Protein AF-A0A1Q9TG22-F1 (afdb_monomer_lite)

Foldseek 3Di:
DDPDDDDDFDQDDDDPPDRDGPDQDPVRLVVVLVVLVVPQDDDPVQVCLVVCVVVVVLLVSLQSLVVLLQVLLCVLLVHDPDDQLRSLVSSLVSCVVPDPDDPVVSVVSSVLSNCCRPPRNPCSVPHDDDADSSRSSVSNSSSVVSSVVSVVSSVVVVPD

Radius of gyration: 18.02 Å; chains: 1; bounding box: 55×39×40 Å

Structure (mmCIF, N/CA/C/O backbone):
data_AF-A0A1Q9TG22-F1
#
_entry.id   AF-A0A1Q9TG22-F1
#
loop_
_atom_site.group_PDB
_atom_site.id
_atom_site.type_symbol
_atom_site.label_atom_id
_atom_site.label_alt_id
_atom_site.label_comp_id
_atom_site.label_asym_id
_atom_site.label_entity_id
_atom_site.label_seq_id
_atom_site.pdbx_PDB_ins_code
_atom_site.Cartn_x
_atom_site.Cartn_y
_atom_site.Cartn_z
_atom_site.occupancy
_atom_site.B_iso_or_equiv
_atom_site.auth_seq_id
_atom_site.auth_comp_id
_atom_site.auth_asym_id
_atom_site.auth_atom_id
_atom_site.pdbx_PDB_model_num
ATOM 1 N N . MET A 1 1 ? 31.523 6.392 -17.239 1.00 38.19 1 MET A N 1
ATOM 2 C CA . MET A 1 1 ? 30.059 6.272 -17.080 1.00 38.19 1 MET A CA 1
ATOM 3 C C . MET A 1 1 ? 29.749 4.829 -16.741 1.00 38.19 1 MET A C 1
ATOM 5 O O . MET A 1 1 ? 30.029 3.967 -17.557 1.00 38.19 1 MET A O 1
ATOM 9 N N . GLY A 1 2 ? 29.246 4.581 -15.538 1.00 36.31 2 GLY A N 1
ATOM 10 C CA . GLY A 1 2 ? 28.802 3.267 -15.082 1.00 36.31 2 GLY A CA 1
ATOM 11 C C . GLY A 1 2 ? 28.046 3.466 -13.777 1.00 36.31 2 GLY A C 1
ATOM 12 O O . GLY A 1 2 ? 28.668 3.642 -12.737 1.00 36.31 2 GLY A O 1
ATOM 13 N N . PHE A 1 3 ? 26.720 3.552 -13.851 1.00 42.09 3 PHE A N 1
ATOM 14 C CA . PHE A 1 3 ? 25.855 3.599 -12.675 1.00 42.09 3 PHE A CA 1
ATOM 15 C C . PHE A 1 3 ? 25.522 2.156 -12.291 1.00 42.09 3 PHE A C 1
ATOM 17 O O . PHE A 1 3 ? 24.512 1.613 -12.724 1.00 42.09 3 PHE A O 1
ATOM 24 N N . GLY A 1 4 ? 26.418 1.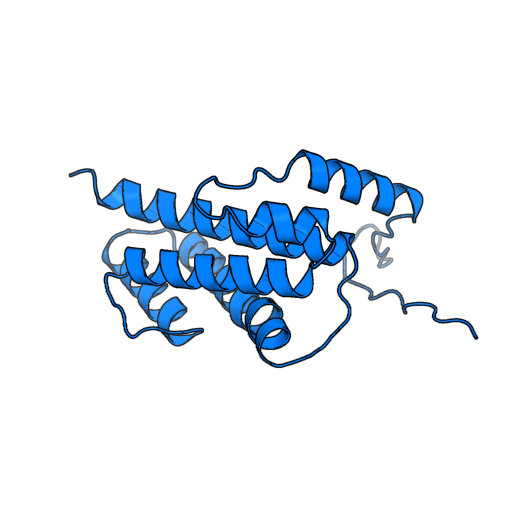512 -11.543 1.00 37.09 4 GLY A N 1
ATOM 25 C CA . GLY A 1 4 ? 26.093 0.280 -10.829 1.00 37.09 4 GLY A CA 1
ATOM 26 C C . GLY A 1 4 ? 25.359 0.663 -9.551 1.00 37.09 4 GLY A C 1
ATOM 27 O O . GLY A 1 4 ? 25.921 1.373 -8.722 1.00 37.09 4 GLY A O 1
ATOM 28 N N . ALA A 1 5 ? 24.095 0.270 -9.419 1.00 44.84 5 ALA A N 1
ATOM 29 C CA . ALA A 1 5 ? 23.402 0.365 -8.143 1.00 44.84 5 ALA A CA 1
ATOM 30 C C . ALA A 1 5 ? 24.098 -0.581 -7.152 1.00 44.84 5 ALA A C 1
ATOM 32 O O . ALA A 1 5 ? 24.215 -1.774 -7.431 1.00 44.84 5 ALA A O 1
ATOM 33 N N . ASP A 1 6 ? 24.581 -0.043 -6.031 1.00 41.53 6 ASP A N 1
ATOM 34 C CA . ASP A 1 6 ? 25.161 -0.847 -4.954 1.00 41.53 6 ASP A CA 1
ATOM 35 C C . ASP A 1 6 ? 24.111 -1.850 -4.433 1.00 41.53 6 ASP A C 1
ATOM 37 O O . ASP A 1 6 ? 22.989 -1.441 -4.104 1.00 41.53 6 ASP A O 1
ATOM 41 N N . PRO A 1 7 ? 24.427 -3.155 -4.350 1.00 48.56 7 PRO A N 1
ATOM 42 C CA . PRO A 1 7 ? 23.508 -4.144 -3.808 1.00 48.56 7 PRO A CA 1
ATOM 43 C C . PRO A 1 7 ? 23.319 -3.901 -2.306 1.00 48.56 7 PRO A C 1
ATOM 45 O O . PRO A 1 7 ? 24.269 -3.961 -1.531 1.00 48.56 7 PRO A O 1
ATOM 48 N N . TYR A 1 8 ? 22.083 -3.620 -1.892 1.00 47.88 8 TYR A N 1
ATOM 49 C CA . TYR A 1 8 ? 21.716 -3.387 -0.493 1.00 47.88 8 TYR A CA 1
ATOM 50 C C . TYR A 1 8 ? 21.557 -4.741 0.233 1.00 47.88 8 TYR A C 1
ATOM 52 O O . TYR A 1 8 ? 20.632 -5.487 -0.104 1.00 47.88 8 TYR A O 1
ATOM 60 N N . PRO A 1 9 ? 22.418 -5.109 1.202 1.00 41.97 9 PRO A N 1
ATOM 61 C CA . PRO A 1 9 ? 22.330 -6.406 1.866 1.00 41.97 9 PRO A CA 1
ATOM 62 C C . PRO A 1 9 ? 21.265 -6.376 2.974 1.00 41.97 9 PRO A C 1
ATOM 64 O O . PRO A 1 9 ? 21.367 -5.610 3.932 1.00 41.97 9 PRO A O 1
ATOM 67 N N . TYR A 1 10 ? 20.236 -7.219 2.854 1.00 47.53 10 TYR A N 1
ATOM 68 C CA . TYR A 1 10 ? 19.331 -7.565 3.958 1.00 47.53 10 TYR A CA 1
ATOM 69 C C . TYR A 1 10 ? 19.848 -8.828 4.669 1.00 47.53 10 TYR A C 1
ATOM 71 O O . TYR A 1 10 ? 20.280 -9.755 3.980 1.00 47.53 10 TYR A O 1
ATOM 79 N N . PRO A 1 11 ? 19.775 -8.917 6.010 1.00 40.78 11 PRO A N 1
ATOM 80 C CA . PRO A 1 11 ? 20.121 -10.142 6.722 1.00 40.78 11 PRO A CA 1
ATOM 81 C C . PRO A 1 11 ? 19.002 -11.177 6.529 1.00 40.78 11 PRO A C 1
ATOM 83 O O . PRO A 1 11 ? 17.836 -10.893 6.815 1.00 40.78 11 PRO A O 1
ATOM 86 N N . ALA A 1 12 ? 19.349 -12.362 6.026 1.00 45.22 12 ALA A N 1
ATOM 87 C CA . ALA A 1 12 ? 18.444 -13.499 5.897 1.00 45.22 12 ALA A CA 1
ATOM 88 C C . ALA A 1 12 ? 18.957 -14.671 6.747 1.00 45.22 12 ALA A C 1
ATOM 90 O O . ALA A 1 12 ? 20.156 -14.895 6.839 1.00 45.22 12 ALA A O 1
ATOM 91 N N . PHE A 1 13 ? 17.995 -15.348 7.370 1.00 44.00 13 PHE A N 1
ATOM 92 C CA . PHE A 1 13 ? 18.048 -16.485 8.292 1.00 44.00 13 PHE A CA 1
ATOM 93 C C . PHE A 1 13 ? 19.299 -17.382 8.244 1.00 44.00 13 PHE A C 1
ATOM 95 O O . PHE A 1 13 ? 19.708 -17.847 7.184 1.00 44.00 13 PHE A O 1
ATOM 102 N N . GLU A 1 14 ? 19.829 -17.676 9.437 1.00 41.75 14 GLU A N 1
ATOM 103 C CA . GLU A 1 14 ? 21.001 -18.525 9.671 1.00 41.75 14 GLU A CA 1
ATOM 104 C C . GLU A 1 14 ? 20.815 -19.937 9.095 1.00 41.75 14 GLU A C 1
ATOM 106 O O . GLU A 1 14 ? 19.996 -20.725 9.577 1.00 41.75 14 GLU A O 1
ATOM 111 N N . HIS A 1 15 ? 21.641 -20.285 8.111 1.00 42.12 15 HIS A N 1
ATOM 112 C CA . HIS A 1 15 ? 21.962 -21.669 7.793 1.00 42.12 15 HIS A CA 1
ATOM 113 C C . HIS A 1 15 ? 23.490 -21.803 7.822 1.00 42.12 15 HIS A C 1
ATOM 115 O O . HIS A 1 15 ? 24.199 -21.108 7.101 1.00 42.12 15 HIS A O 1
ATOM 121 N N . ASP A 1 16 ? 23.999 -22.645 8.721 1.00 50.41 16 ASP A N 1
ATOM 122 C CA . ASP A 1 16 ? 25.410 -23.047 8.813 1.00 50.41 16 ASP A CA 1
ATOM 123 C C . ASP A 1 16 ? 26.452 -21.943 9.084 1.00 50.41 16 ASP A C 1
ATOM 125 O O . ASP A 1 16 ? 27.610 -22.056 8.684 1.00 50.41 16 ASP A O 1
ATOM 129 N N . GLY A 1 17 ? 26.087 -20.890 9.826 1.00 51.62 17 GLY A N 1
ATOM 130 C CA . GLY A 1 17 ? 27.060 -19.923 10.362 1.00 51.62 17 GLY A CA 1
ATOM 131 C C . GLY A 1 17 ? 27.777 -19.069 9.309 1.00 51.62 17 GLY A C 1
ATOM 132 O O . GLY A 1 17 ? 28.774 -18.416 9.621 1.00 51.62 17 GLY A O 1
ATOM 133 N N . VAL A 1 18 ? 27.269 -19.052 8.076 1.00 52.16 18 VAL A N 1
ATOM 134 C CA . VAL A 1 18 ? 27.668 -18.119 7.025 1.00 52.16 18 VAL A CA 1
ATOM 135 C C . VAL A 1 18 ? 26.418 -17.345 6.632 1.00 52.16 18 VAL A C 1
ATOM 137 O O . VAL A 1 18 ? 25.465 -17.935 6.133 1.00 52.16 18 VAL A O 1
ATOM 140 N N . ASP A 1 19 ? 26.418 -16.031 6.865 1.00 43.12 19 ASP A N 1
ATOM 141 C CA . ASP A 1 19 ? 25.384 -15.113 6.380 1.00 43.12 19 ASP A CA 1
ATOM 142 C C . ASP A 1 19 ? 25.341 -15.162 4.843 1.00 43.12 19 ASP A C 1
ATOM 144 O O . ASP A 1 19 ? 25.993 -14.380 4.147 1.00 43.12 19 ASP A O 1
ATOM 148 N N . SER A 1 20 ? 24.601 -16.112 4.277 1.00 52.75 20 SER A N 1
ATOM 149 C CA . SER A 1 20 ? 24.323 -16.133 2.849 1.00 52.75 20 SER A CA 1
ATOM 150 C C . SER A 1 20 ? 23.127 -15.225 2.597 1.00 52.75 20 SER A C 1
ATOM 152 O O . SER A 1 20 ? 21.977 -15.612 2.814 1.00 52.75 20 SER A O 1
ATOM 154 N N . SER A 1 21 ? 23.384 -13.997 2.151 1.00 58.78 21 SER A N 1
ATOM 155 C CA . SER A 1 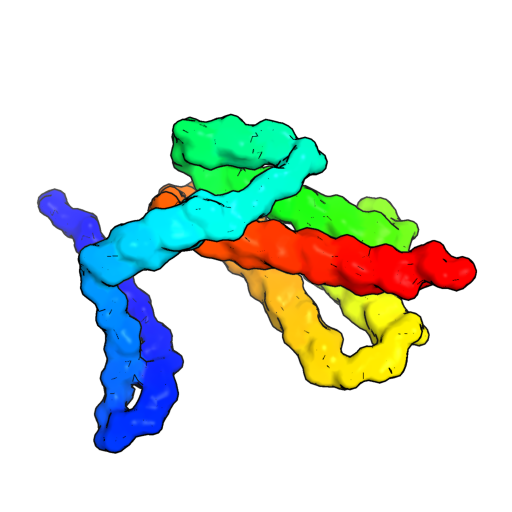21 ? 22.319 -13.127 1.664 1.00 58.78 21 SER A CA 1
ATOM 156 C C . SER A 1 21 ? 21.602 -13.817 0.501 1.00 58.78 21 SER A C 1
ATOM 158 O O . SER A 1 21 ? 22.222 -14.250 -0.477 1.00 58.78 21 SER A O 1
ATOM 160 N N . VAL A 1 22 ? 20.275 -13.936 0.594 1.00 72.31 22 VAL A N 1
ATOM 161 C CA . VAL A 1 22 ? 19.466 -14.417 -0.530 1.00 72.31 22 VAL A CA 1
ATOM 162 C C . VAL A 1 22 ? 19.645 -13.421 -1.672 1.00 72.31 22 VAL A C 1
ATOM 164 O O . VAL A 1 22 ? 19.135 -12.303 -1.626 1.00 72.31 22 VAL A O 1
ATOM 167 N N . THR A 1 23 ? 20.409 -13.820 -2.686 1.00 75.25 23 THR A N 1
ATOM 168 C CA . THR A 1 23 ? 20.704 -12.978 -3.844 1.00 75.25 23 THR A CA 1
ATOM 169 C C . THR A 1 23 ? 19.820 -13.414 -5.002 1.00 75.25 23 THR A C 1
ATOM 171 O O . THR A 1 23 ? 19.903 -14.547 -5.474 1.00 75.25 23 THR A O 1
ATOM 174 N N . ILE A 1 24 ? 18.958 -12.512 -5.463 1.00 79.31 24 ILE A N 1
ATOM 175 C CA . ILE A 1 24 ? 18.108 -12.745 -6.632 1.00 79.31 24 ILE A CA 1
ATOM 176 C C . ILE A 1 24 ? 18.905 -12.359 -7.881 1.00 79.31 24 ILE A C 1
ATOM 178 O O . ILE A 1 24 ? 19.434 -11.251 -7.971 1.00 79.31 24 ILE A O 1
ATOM 182 N N . THR A 1 25 ? 18.996 -13.273 -8.848 1.00 88.56 25 THR A N 1
ATOM 183 C CA . THR A 1 25 ? 19.640 -13.000 -10.141 1.00 88.56 25 THR A CA 1
ATOM 184 C C . THR A 1 25 ? 18.835 -11.974 -10.943 1.00 88.56 25 THR A C 1
ATOM 186 O O . THR A 1 25 ? 17.637 -11.809 -10.729 1.00 88.56 25 THR A O 1
ATOM 189 N N . GLU A 1 26 ? 19.453 -11.304 -11.915 1.00 85.38 26 GLU A N 1
ATOM 190 C CA . GLU A 1 26 ? 18.747 -10.346 -12.783 1.00 85.38 26 GLU A CA 1
ATOM 191 C C . GLU A 1 26 ? 17.547 -10.985 -13.509 1.00 85.38 26 GLU A C 1
ATOM 193 O O . GLU A 1 26 ? 16.452 -10.423 -13.536 1.00 85.38 26 GLU A O 1
ATOM 198 N N . ALA A 1 27 ? 17.719 -12.215 -14.008 1.00 86.50 27 ALA A N 1
ATOM 199 C CA . ALA A 1 27 ? 16.635 -12.996 -14.601 1.00 86.50 27 ALA A CA 1
ATOM 200 C C . ALA A 1 27 ? 15.510 -13.289 -13.589 1.00 86.50 27 ALA A C 1
ATOM 202 O O . ALA A 1 27 ? 14.329 -13.192 -13.929 1.00 86.50 27 ALA A O 1
ATOM 203 N N . GLY A 1 28 ? 15.866 -13.591 -12.335 1.00 87.31 28 GLY A N 1
ATOM 204 C CA . GLY A 1 28 ? 14.909 -13.767 -11.244 1.00 87.31 28 GLY A CA 1
ATOM 205 C C . GLY A 1 28 ? 14.128 -12.487 -10.949 1.00 87.31 28 GLY A C 1
ATOM 206 O O . GLY A 1 28 ? 12.904 -12.525 -10.844 1.00 87.31 28 GLY A O 1
ATOM 207 N N . TRP A 1 29 ? 14.803 -11.336 -10.901 1.00 86.75 29 TRP A N 1
ATOM 208 C CA . TRP A 1 29 ? 14.154 -10.035 -10.724 1.00 86.75 29 TRP A CA 1
ATOM 209 C C . TRP A 1 29 ? 13.170 -9.721 -11.846 1.00 86.75 29 TRP A C 1
ATOM 211 O O . TRP A 1 29 ? 12.067 -9.238 -11.576 1.00 86.75 29 TRP A O 1
ATOM 221 N N . HIS A 1 30 ? 13.541 -10.009 -13.094 1.00 87.56 30 HIS A N 1
ATOM 222 C CA . HIS A 1 30 ? 12.661 -9.804 -14.238 1.00 87.56 30 HIS A CA 1
ATOM 223 C C . HIS A 1 30 ? 11.396 -10.662 -14.132 1.00 87.56 30 HIS A C 1
ATOM 225 O O . HIS A 1 30 ? 10.288 -10.141 -14.269 1.00 87.56 30 HIS A O 1
ATOM 231 N N . LEU A 1 31 ? 11.556 -11.948 -13.806 1.00 90.06 31 LEU A N 1
ATOM 232 C CA . LEU A 1 31 ? 10.451 -12.888 -13.630 1.00 90.06 31 LEU A CA 1
ATOM 233 C C . LEU A 1 31 ? 9.507 -12.459 -12.497 1.00 90.06 31 LEU A C 1
ATOM 235 O O . LEU A 1 31 ? 8.304 -12.340 -12.719 1.00 90.06 31 LEU A O 1
ATOM 239 N N . VAL A 1 32 ? 10.039 -12.165 -11.307 1.00 88.88 32 VAL A N 1
ATOM 240 C CA . VAL A 1 32 ? 9.231 -11.740 -10.150 1.00 88.88 32 VAL A CA 1
ATOM 241 C C . VAL A 1 32 ? 8.504 -10.428 -10.444 1.00 88.88 32 VAL A C 1
ATOM 243 O O . VAL A 1 32 ? 7.333 -10.280 -10.106 1.00 88.88 32 VAL A O 1
ATOM 246 N N . THR A 1 33 ? 9.155 -9.485 -11.129 1.00 89.81 33 THR A N 1
ATOM 247 C CA . THR A 1 33 ? 8.523 -8.211 -11.505 1.00 89.81 33 THR A CA 1
ATOM 248 C C . THR A 1 33 ? 7.388 -8.418 -12.508 1.00 89.81 33 THR A C 1
ATOM 250 O O . THR A 1 33 ? 6.360 -7.751 -12.407 1.00 89.81 33 THR A O 1
ATOM 253 N N . GLN A 1 34 ? 7.542 -9.330 -13.474 1.00 90.31 34 GLN A N 1
ATOM 254 C CA . GLN A 1 34 ? 6.464 -9.678 -14.403 1.00 90.31 34 GLN A CA 1
ATOM 255 C C . GLN A 1 34 ? 5.292 -10.348 -13.684 1.00 90.31 34 GLN A C 1
ATOM 257 O O . GLN A 1 34 ? 4.155 -9.936 -13.890 1.00 90.31 34 GLN A O 1
ATOM 262 N N . GLN A 1 35 ? 5.571 -11.321 -12.812 1.00 90.38 35 GLN A N 1
ATOM 263 C CA . GLN A 1 35 ? 4.546 -12.006 -12.022 1.00 90.38 35 GLN A CA 1
ATOM 264 C C . GLN A 1 35 ? 3.778 -11.033 -11.130 1.00 90.38 35 GLN A C 1
ATOM 266 O O . GLN A 1 35 ? 2.552 -11.092 -11.065 1.00 90.38 35 GLN A O 1
ATOM 271 N N . LEU A 1 36 ? 4.488 -10.100 -10.492 1.00 88.06 36 LEU A N 1
ATOM 272 C CA . LEU A 1 36 ? 3.866 -9.046 -9.708 1.00 88.06 36 LEU A CA 1
ATOM 273 C C . LEU A 1 36 ? 2.987 -8.151 -10.586 1.00 88.06 36 LEU A C 1
ATOM 275 O O . LEU A 1 36 ? 1.840 -7.912 -10.237 1.00 88.06 36 LEU A O 1
ATOM 279 N N . ALA A 1 37 ? 3.483 -7.704 -11.743 1.00 86.94 37 ALA A N 1
ATOM 280 C CA . ALA A 1 37 ? 2.708 -6.869 -12.659 1.00 86.94 37 ALA A CA 1
ATOM 281 C C . ALA A 1 37 ? 1.402 -7.543 -13.114 1.00 86.94 37 ALA A C 1
ATOM 283 O O . ALA A 1 37 ? 0.402 -6.858 -13.291 1.00 86.94 37 ALA A O 1
ATOM 284 N N . SER A 1 38 ? 1.406 -8.867 -13.292 1.00 86.38 38 SER A N 1
ATOM 285 C CA . SER A 1 38 ? 0.211 -9.636 -13.663 1.00 86.38 38 SER A CA 1
ATOM 286 C C . SER A 1 38 ? -0.719 -9.958 -12.490 1.00 86.38 38 SER A C 1
ATOM 288 O O . SER A 1 38 ? -1.892 -10.227 -12.716 1.00 86.38 38 SER A O 1
ATOM 290 N N . ALA A 1 39 ? -0.203 -9.965 -11.259 1.00 84.38 39 ALA A N 1
ATOM 291 C CA . ALA A 1 39 ? -0.964 -10.294 -10.053 1.00 84.38 39 ALA A CA 1
ATOM 292 C C . ALA A 1 39 ? -1.553 -9.064 -9.350 1.00 84.38 39 ALA A C 1
ATOM 294 O O . ALA A 1 39 ? -2.433 -9.212 -8.507 1.00 84.38 39 ALA A O 1
ATOM 295 N N . VAL A 1 40 ? -1.049 -7.862 -9.648 1.00 83.19 40 VAL A N 1
ATOM 296 C CA . VAL A 1 40 ? -1.596 -6.619 -9.101 1.00 83.19 40 VAL A CA 1
ATOM 297 C C . VAL A 1 40 ? -2.963 -6.366 -9.718 1.00 83.19 40 VAL A C 1
ATOM 299 O O . VAL A 1 40 ? -3.074 -5.964 -10.876 1.00 83.19 40 VAL A O 1
ATOM 302 N N . ASP A 1 41 ? -3.992 -6.588 -8.911 1.00 84.31 41 ASP A N 1
ATOM 303 C CA . ASP A 1 41 ? -5.349 -6.187 -9.236 1.00 84.31 41 ASP A CA 1
ATOM 304 C C . ASP A 1 41 ? -5.527 -4.697 -8.924 1.00 84.31 41 ASP A C 1
ATOM 306 O O . ASP A 1 41 ? -5.200 -4.233 -7.828 1.00 84.31 41 ASP A O 1
ATOM 310 N N . LEU A 1 42 ? -5.967 -3.929 -9.920 1.00 85.50 42 LEU A N 1
ATOM 311 C CA . LEU A 1 42 ? -6.121 -2.482 -9.795 1.00 85.50 42 LEU A CA 1
ATOM 312 C C . LEU A 1 42 ? -7.581 -2.185 -9.483 1.00 85.50 42 LEU A C 1
ATOM 314 O O . LEU A 1 42 ? -8.432 -2.510 -10.311 1.00 85.50 42 LEU A O 1
ATOM 318 N N . PRO A 1 43 ? -7.876 -1.548 -8.344 1.00 83.94 43 PRO A N 1
ATOM 319 C CA . PRO A 1 43 ? -9.251 -1.334 -7.950 1.00 83.94 43 PRO A CA 1
ATOM 320 C C . PRO A 1 43 ? -9.906 -0.268 -8.842 1.00 83.94 43 PRO A C 1
ATOM 322 O O . PRO A 1 43 ? -9.268 0.701 -9.265 1.00 83.94 43 PRO A O 1
ATOM 325 N N . ASP A 1 44 ? -11.195 -0.456 -9.129 1.00 83.94 44 ASP A N 1
ATOM 326 C CA . ASP A 1 44 ? -11.963 0.412 -10.035 1.00 83.94 44 ASP A CA 1
ATOM 327 C C . ASP A 1 44 ? -12.132 1.846 -9.501 1.00 83.94 44 ASP A C 1
ATOM 329 O O . ASP A 1 44 ? -12.347 2.784 -10.270 1.00 83.94 44 ASP A O 1
ATOM 333 N N . ASP A 1 45 ? -12.007 2.028 -8.184 1.00 82.19 45 ASP A N 1
ATOM 334 C CA . ASP A 1 45 ? -12.097 3.319 -7.497 1.00 82.19 45 ASP A CA 1
ATOM 335 C C . ASP A 1 45 ? -10.839 4.193 -7.658 1.00 82.19 45 ASP A C 1
ATOM 337 O O . ASP A 1 45 ? -10.859 5.363 -7.272 1.00 82.19 45 ASP A O 1
ATOM 341 N N . LEU A 1 46 ? -9.778 3.677 -8.294 1.00 86.56 46 LEU A N 1
ATOM 342 C CA . LEU A 1 46 ? -8.555 4.411 -8.639 1.00 86.56 46 LEU A CA 1
ATOM 343 C C . LEU A 1 46 ? -8.325 4.443 -10.164 1.00 86.56 46 LEU A C 1
ATOM 345 O O . LEU A 1 46 ? -7.333 3.901 -10.664 1.00 86.56 46 LEU A O 1
ATOM 349 N N . PRO A 1 47 ? -9.199 5.110 -10.943 1.00 82.25 47 PRO A N 1
ATOM 350 C CA . PRO A 1 47 ? -9.169 5.055 -12.408 1.00 82.25 47 PRO A CA 1
ATOM 351 C C . PRO A 1 47 ? -7.889 5.644 -13.019 1.00 82.25 47 PRO A C 1
ATOM 353 O O . PRO A 1 47 ? -7.462 5.236 -14.103 1.00 82.25 47 PRO A O 1
ATOM 356 N N . ASP A 1 48 ? -7.255 6.598 -12.336 1.00 87.94 48 ASP A N 1
ATOM 357 C CA . ASP A 1 48 ? -6.026 7.229 -12.814 1.00 87.94 48 ASP A CA 1
ATOM 358 C C . ASP A 1 48 ? -4.780 6.382 -12.536 1.00 87.94 48 ASP A C 1
ATOM 360 O O . ASP A 1 48 ? -3.794 6.502 -13.264 1.00 87.94 48 ASP A O 1
ATOM 364 N N . LEU A 1 49 ? -4.835 5.444 -11.582 1.00 90.75 49 LEU A N 1
ATOM 365 C CA . LEU A 1 49 ? -3.713 4.558 -11.269 1.00 90.75 49 LEU A CA 1
ATOM 366 C C . LEU A 1 49 ? -3.296 3.723 -12.482 1.00 90.75 49 LEU A C 1
ATOM 368 O O . LEU A 1 49 ? -2.106 3.620 -12.779 1.00 90.75 49 LEU A O 1
ATOM 372 N N . ARG A 1 50 ? -4.269 3.178 -13.223 1.00 89.50 50 ARG A N 1
ATOM 373 C CA . ARG A 1 50 ? -3.999 2.407 -14.444 1.00 89.50 50 ARG A CA 1
ATOM 374 C C . ARG A 1 50 ? -3.260 3.247 -15.481 1.00 89.50 50 ARG A C 1
ATOM 376 O O . ARG A 1 50 ? -2.222 2.825 -15.974 1.00 89.50 50 ARG A O 1
ATOM 383 N N . LYS A 1 51 ? -3.730 4.473 -15.734 1.00 90.94 51 LYS A N 1
ATOM 384 C CA . LYS A 1 51 ? -3.081 5.390 -16.683 1.00 90.94 51 LYS A CA 1
ATOM 385 C C . LYS A 1 51 ? -1.651 5.713 -16.254 1.00 90.94 51 LYS A C 1
ATOM 387 O O . LYS A 1 51 ? -0.745 5.699 -17.079 1.00 90.94 51 LYS A O 1
ATOM 392 N N . LEU A 1 52 ? -1.431 5.992 -14.968 1.00 92.62 52 LEU A N 1
ATOM 393 C CA . LEU A 1 52 ? -0.096 6.290 -14.441 1.00 92.62 52 LEU A CA 1
ATOM 394 C C . LEU A 1 52 ? 0.859 5.106 -14.627 1.00 92.62 52 LEU A C 1
ATOM 396 O O . LEU A 1 52 ? 2.021 5.310 -14.970 1.00 92.62 52 LEU A O 1
ATOM 400 N N . LEU A 1 53 ? 0.371 3.879 -14.446 1.00 90.50 53 LEU A N 1
ATOM 401 C CA . LEU A 1 53 ? 1.148 2.663 -14.674 1.00 90.50 53 LEU A CA 1
ATOM 402 C C . LEU A 1 53 ? 1.451 2.419 -16.156 1.00 90.50 53 LEU A C 1
ATOM 404 O O . LEU A 1 53 ? 2.584 2.053 -16.471 1.00 90.50 53 LEU A O 1
ATOM 408 N N . ASP A 1 54 ? 0.490 2.667 -17.048 1.00 89.62 54 ASP A N 1
ATOM 409 C CA . ASP A 1 54 ? 0.662 2.524 -18.501 1.00 89.62 54 ASP A CA 1
ATOM 410 C C . ASP A 1 54 ? 1.727 3.491 -19.053 1.00 89.62 54 ASP A C 1
ATOM 412 O O . ASP A 1 54 ? 2.454 3.151 -19.986 1.00 89.62 54 ASP A O 1
ATOM 416 N N . TYR A 1 55 ? 1.861 4.678 -18.451 1.00 91.75 55 TYR A N 1
ATOM 417 C CA . TYR A 1 55 ? 2.905 5.660 -18.776 1.00 91.75 55 TYR A CA 1
ATOM 418 C C . TYR A 1 55 ? 4.191 5.510 -17.945 1.00 91.75 55 TYR A C 1
ATOM 420 O O . TYR A 1 55 ? 5.060 6.380 -18.010 1.00 91.75 55 TYR A O 1
ATOM 428 N N . GLU A 1 56 ? 4.321 4.442 -17.151 1.00 90.50 56 GLU A N 1
ATOM 429 C CA . GLU A 1 56 ? 5.477 4.180 -16.277 1.00 90.50 56 GLU A CA 1
ATOM 430 C C . GLU A 1 56 ? 5.771 5.310 -15.261 1.00 90.50 56 GLU A C 1
ATOM 432 O O . GLU A 1 56 ? 6.893 5.476 -14.774 1.00 90.50 56 GLU A O 1
ATOM 437 N N . LEU A 1 57 ? 4.746 6.079 -14.878 1.00 90.38 57 LEU A N 1
ATOM 438 C CA . LEU A 1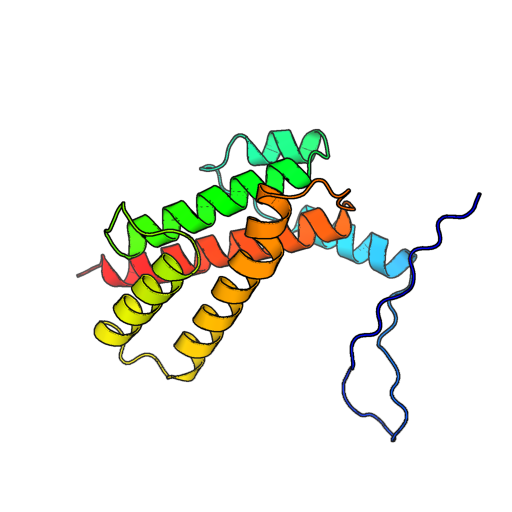 57 ? 4.818 7.183 -13.914 1.00 90.38 57 LEU A CA 1
ATOM 439 C C . LEU A 1 57 ? 4.698 6.669 -12.472 1.00 90.38 57 LEU A C 1
ATOM 441 O O . LEU A 1 57 ? 3.769 7.008 -11.733 1.00 90.38 57 LEU A O 1
ATOM 445 N N . TYR A 1 58 ? 5.643 5.821 -12.060 1.00 90.06 58 TYR A N 1
ATOM 446 C CA . TYR A 1 58 ? 5.591 5.111 -10.775 1.00 90.06 58 TYR A CA 1
ATOM 447 C C . TYR A 1 58 ? 5.622 6.029 -9.548 1.00 90.06 58 TYR A C 1
ATOM 449 O O . TYR A 1 58 ? 5.008 5.715 -8.531 1.00 90.06 58 TYR A O 1
ATOM 457 N N . ASP A 1 59 ? 6.317 7.164 -9.615 1.00 88.75 59 ASP A N 1
ATOM 458 C CA . ASP A 1 59 ? 6.365 8.124 -8.510 1.00 88.75 59 ASP A CA 1
ATOM 459 C C . ASP A 1 59 ? 4.980 8.717 -8.220 1.00 88.75 59 ASP A C 1
ATOM 461 O O . ASP A 1 59 ? 4.569 8.825 -7.063 1.00 88.75 59 ASP A O 1
ATOM 465 N N . SER A 1 60 ? 4.258 9.046 -9.286 1.00 90.00 60 SER A N 1
ATOM 466 C CA . SER A 1 60 ? 2.919 9.614 -9.265 1.00 90.00 60 SER A CA 1
ATOM 467 C C . SER A 1 60 ? 1.893 8.553 -8.887 1.00 90.00 60 SER A C 1
ATOM 469 O O . SER A 1 60 ? 1.050 8.814 -8.035 1.00 90.00 60 SER A O 1
ATOM 471 N N . ALA A 1 61 ? 2.027 7.332 -9.410 1.00 91.75 61 ALA A N 1
ATOM 472 C CA . ALA A 1 61 ? 1.194 6.200 -9.017 1.00 91.75 61 ALA A CA 1
ATOM 473 C C . ALA A 1 61 ? 1.304 5.900 -7.511 1.00 91.75 61 ALA A C 1
ATOM 475 O O . ALA A 1 61 ? 0.295 5.721 -6.837 1.00 91.75 61 ALA A O 1
ATOM 476 N N . ILE A 1 62 ? 2.514 5.923 -6.941 1.00 91.44 62 ILE A N 1
ATOM 477 C CA . ILE A 1 62 ? 2.706 5.720 -5.495 1.00 91.44 62 ILE A CA 1
ATOM 478 C C . ILE A 1 62 ? 2.068 6.846 -4.674 1.00 91.44 62 ILE A C 1
ATOM 480 O O . ILE A 1 62 ? 1.513 6.582 -3.606 1.00 91.44 62 ILE A O 1
ATOM 484 N N . ARG A 1 63 ? 2.129 8.097 -5.149 1.00 89.81 63 ARG A N 1
ATOM 485 C CA . ARG A 1 63 ? 1.433 9.214 -4.489 1.00 89.81 63 ARG A CA 1
ATOM 486 C C . ARG A 1 63 ? -0.076 9.008 -4.502 1.00 89.81 63 ARG A C 1
ATOM 488 O O . ARG A 1 63 ? -0.688 9.170 -3.453 1.00 89.81 63 ARG A O 1
ATOM 495 N N . GLU A 1 64 ? -0.632 8.622 -5.646 1.00 91.00 64 GLU A N 1
ATOM 496 C CA . GLU A 1 64 ? -2.065 8.379 -5.820 1.00 91.00 64 GLU A CA 1
ATOM 497 C C . GLU A 1 64 ? -2.565 7.304 -4.850 1.00 91.00 64 GLU A C 1
ATOM 499 O O . GLU A 1 64 ? -3.460 7.547 -4.042 1.00 91.00 64 GLU A O 1
ATOM 504 N N . VAL A 1 65 ? -1.895 6.149 -4.813 1.00 92.38 65 VAL A N 1
ATOM 505 C CA . VAL A 1 65 ? -2.260 5.079 -3.871 1.00 92.38 65 VAL A CA 1
ATOM 506 C C . VAL A 1 65 ? -2.009 5.501 -2.419 1.00 92.38 65 VAL A C 1
ATOM 508 O O . VAL A 1 65 ? -2.750 5.116 -1.521 1.00 92.38 65 VAL A O 1
ATOM 511 N N . GLY A 1 66 ? -1.007 6.343 -2.155 1.00 91.19 66 GLY A N 1
ATOM 512 C CA . GLY A 1 66 ? -0.793 6.923 -0.828 1.00 91.19 66 GLY A CA 1
ATOM 513 C C . GLY A 1 66 ? -1.930 7.819 -0.352 1.00 91.19 66 GLY A C 1
ATOM 514 O O . GLY A 1 66 ? -2.281 7.768 0.828 1.00 91.19 66 GLY A O 1
ATOM 515 N N . ILE A 1 67 ? -2.528 8.595 -1.253 1.00 89.75 67 ILE A N 1
ATOM 516 C CA . ILE A 1 67 ? -3.735 9.376 -0.968 1.00 89.75 67 ILE A CA 1
ATOM 517 C C . ILE A 1 67 ? -4.911 8.431 -0.705 1.00 89.75 67 ILE A C 1
ATOM 519 O O . ILE A 1 67 ? -5.640 8.635 0.264 1.00 89.75 67 ILE A O 1
ATOM 523 N N . ALA A 1 68 ? -5.048 7.365 -1.495 1.00 92.19 68 ALA A N 1
ATOM 524 C CA . ALA A 1 68 ? -6.097 6.365 -1.314 1.00 92.19 68 ALA A CA 1
ATOM 525 C C . ALA A 1 68 ? -6.009 5.650 0.049 1.00 92.19 68 ALA A C 1
ATOM 527 O O . ALA A 1 68 ? -7.016 5.544 0.747 1.00 92.19 68 ALA A O 1
ATOM 528 N N . VAL A 1 69 ? -4.806 5.254 0.493 1.00 92.88 69 VAL A N 1
ATOM 529 C CA . VAL A 1 69 ? -4.577 4.697 1.843 1.00 92.88 69 VAL A CA 1
ATOM 530 C C . VAL A 1 69 ? -4.982 5.698 2.930 1.00 92.88 69 VAL A C 1
ATOM 532 O O . VAL A 1 69 ? -5.633 5.321 3.902 1.00 92.88 69 VAL A O 1
ATOM 535 N N . GLU A 1 70 ? -4.607 6.977 2.795 1.00 91.25 70 GLU A N 1
ATOM 536 C CA . GLU A 1 70 ? -5.039 8.013 3.745 1.00 91.25 70 GLU A CA 1
ATOM 537 C C . GLU A 1 70 ? -6.558 8.167 3.776 1.00 91.25 70 GLU A C 1
ATOM 539 O O . GLU A 1 70 ? -7.127 8.310 4.856 1.00 91.25 70 GLU A O 1
ATOM 544 N N . SER A 1 71 ? -7.203 8.147 2.611 1.00 90.88 71 SER A N 1
ATOM 545 C CA . SER A 1 71 ? -8.653 8.277 2.494 1.00 90.88 71 SER A CA 1
ATOM 546 C C . SER A 1 71 ? -9.372 7.118 3.180 1.00 90.88 71 SER A C 1
ATOM 548 O O . SER A 1 71 ? -10.218 7.363 4.035 1.00 90.88 71 SER A O 1
ATOM 550 N N . ALA A 1 72 ? -8.962 5.877 2.897 1.00 91.19 72 ALA A N 1
ATOM 551 C CA . ALA A 1 72 ? -9.524 4.679 3.521 1.00 91.19 72 ALA A CA 1
ATOM 552 C C . ALA A 1 72 ? -9.369 4.700 5.051 1.00 91.19 72 ALA A C 1
ATOM 554 O O . ALA A 1 72 ? -10.298 4.369 5.780 1.00 91.19 72 ALA A O 1
ATOM 555 N N . LEU A 1 73 ? -8.219 5.155 5.567 1.00 91.50 73 LEU A N 1
ATOM 556 C CA . LEU A 1 73 ? -8.028 5.307 7.013 1.00 91.50 73 LEU A CA 1
ATOM 557 C C . LEU A 1 73 ? -8.938 6.380 7.627 1.00 91.50 73 LEU A C 1
ATOM 559 O O . LEU A 1 73 ? -9.412 6.199 8.745 1.00 91.50 73 LEU A O 1
ATOM 563 N N . ARG A 1 74 ? -9.154 7.514 6.947 1.00 90.75 74 ARG A N 1
ATOM 564 C CA . ARG A 1 74 ? -10.056 8.570 7.446 1.00 90.75 74 ARG A CA 1
ATOM 565 C C . ARG A 1 74 ? -11.494 8.084 7.510 1.00 90.75 74 ARG A C 1
ATOM 567 O O . ARG A 1 74 ? -12.171 8.361 8.498 1.00 90.75 74 ARG A O 1
ATOM 574 N N . GLU A 1 75 ? -11.921 7.367 6.476 1.00 90.19 75 GLU A N 1
ATOM 575 C CA . GLU A 1 75 ? -13.239 6.744 6.405 1.00 90.19 75 GLU A CA 1
ATOM 576 C C . GLU A 1 75 ? -13.423 5.732 7.538 1.00 90.19 75 GLU A C 1
ATOM 578 O O . GLU A 1 75 ? -14.364 5.866 8.315 1.00 90.19 75 GLU A O 1
ATOM 583 N N . ALA A 1 76 ? -12.458 4.829 7.730 1.00 89.00 76 ALA A N 1
ATOM 584 C CA . ALA A 1 76 ? -12.483 3.833 8.799 1.00 89.00 76 ALA A CA 1
ATOM 585 C C . ALA A 1 76 ? -12.542 4.443 10.211 1.00 89.00 76 ALA A C 1
ATOM 587 O O . ALA A 1 76 ? -13.228 3.933 11.087 1.00 89.00 76 ALA A O 1
ATOM 588 N N . VAL A 1 77 ? -11.816 5.538 10.456 1.00 88.31 77 VAL A N 1
ATOM 589 C CA . VAL A 1 77 ? -11.819 6.232 11.759 1.00 88.31 77 VAL A CA 1
ATOM 590 C C . VAL A 1 77 ? -13.061 7.117 11.937 1.00 88.31 77 VAL A C 1
ATOM 592 O O . VAL A 1 77 ? -13.378 7.516 13.056 1.00 88.31 77 VAL A O 1
ATOM 595 N N . GLY A 1 78 ? -13.740 7.491 10.850 1.00 84.19 78 GLY A N 1
ATOM 596 C CA . GLY A 1 78 ? -14.838 8.459 10.871 1.00 84.19 78 GLY A CA 1
ATOM 597 C C . GLY A 1 78 ? -14.397 9.899 11.170 1.00 84.19 78 GLY A C 1
ATOM 598 O O . GLY A 1 78 ? -15.203 10.703 11.636 1.00 84.19 78 GLY A O 1
ATOM 599 N N . THR A 1 79 ? -13.123 10.256 10.933 1.00 73.00 79 THR A N 1
ATOM 600 C CA . THR A 1 79 ? -12.615 11.625 11.168 1.00 73.00 79 THR A CA 1
ATOM 601 C C . THR A 1 79 ? -11.872 12.190 9.956 1.00 73.00 79 THR A C 1
ATOM 603 O O . THR A 1 79 ? -10.963 11.564 9.413 1.00 73.00 79 THR A O 1
ATOM 606 N N . GLY A 1 80 ? -12.225 13.416 9.551 1.00 71.12 80 GLY A N 1
ATOM 607 C CA . GLY A 1 80 ? -11.625 14.092 8.390 1.00 71.12 80 GLY A CA 1
ATOM 608 C C . GLY A 1 80 ? -10.250 14.725 8.643 1.00 71.12 80 GLY A C 1
ATOM 609 O O . GLY A 1 80 ? -9.484 14.932 7.705 1.00 71.12 80 GLY A O 1
ATOM 610 N N . ASP A 1 81 ? -9.896 14.986 9.905 1.00 74.06 81 ASP A N 1
ATOM 611 C CA . ASP A 1 81 ? -8.778 15.884 10.251 1.00 74.06 81 ASP A CA 1
ATOM 612 C C . ASP A 1 81 ? -7.455 15.159 10.572 1.00 74.06 81 ASP A C 1
ATOM 614 O O . ASP A 1 81 ? -6.445 15.775 10.939 1.00 74.06 81 ASP A O 1
ATOM 618 N N . GLY A 1 82 ? -7.441 13.828 10.491 1.00 75.94 82 GLY A N 1
ATOM 619 C CA . GLY A 1 82 ? -6.244 13.016 10.692 1.00 75.94 82 GLY A CA 1
ATOM 620 C C . GLY A 1 82 ? -5.346 12.990 9.450 1.00 75.94 82 GLY A C 1
ATOM 621 O O . GLY A 1 82 ? -5.812 12.874 8.316 1.00 75.94 82 GLY A O 1
ATOM 622 N N . TYR A 1 83 ? -4.026 13.049 9.647 1.00 81.94 83 TYR A N 1
ATOM 623 C CA . TYR A 1 83 ? -3.047 12.833 8.577 1.00 81.94 83 TYR A CA 1
ATOM 624 C C . TYR A 1 83 ? -1.795 12.109 9.078 1.00 81.94 83 TYR A C 1
ATOM 626 O O . TYR A 1 83 ? -1.399 12.218 10.246 1.00 81.94 83 TYR A O 1
ATOM 634 N N . GLY A 1 84 ? -1.159 11.360 8.175 1.00 84.19 84 GLY A N 1
ATOM 635 C CA . GLY A 1 84 ? 0.095 10.654 8.425 1.00 84.19 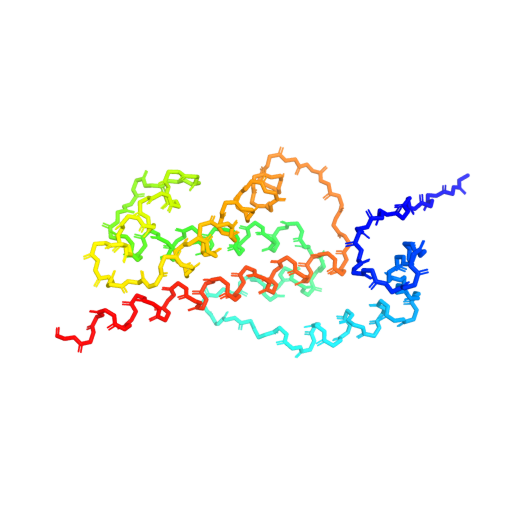84 GLY A CA 1
ATOM 636 C C . GLY A 1 84 ? 0.080 9.817 9.708 1.00 84.19 84 GLY A C 1
ATOM 637 O O . GLY A 1 84 ? -0.845 9.062 9.982 1.00 84.19 84 GLY A O 1
ATOM 638 N N . GLN A 1 85 ? 1.111 9.976 10.541 1.00 86.50 85 GLN A N 1
ATOM 639 C CA . GLN A 1 85 ? 1.289 9.183 11.766 1.00 86.50 85 GLN A CA 1
ATOM 640 C C . GLN A 1 85 ? 0.183 9.402 12.812 1.00 86.50 85 GLN A C 1
ATOM 642 O O . GLN A 1 85 ? -0.091 8.499 13.603 1.00 86.50 85 GLN A O 1
ATOM 647 N N . LYS A 1 86 ? -0.449 10.586 12.826 1.00 88.31 86 LYS A N 1
ATOM 648 C CA . LYS A 1 86 ? -1.583 10.871 13.716 1.00 88.31 86 LYS A CA 1
ATOM 649 C C . LYS A 1 86 ? -2.782 10.007 13.326 1.00 88.31 86 LYS A C 1
ATOM 651 O O . LYS A 1 86 ? -3.359 9.372 14.200 1.00 88.31 86 LYS A O 1
ATOM 656 N N . LEU A 1 87 ? -3.074 9.925 12.027 1.00 89.62 87 LEU A N 1
ATOM 657 C CA . LEU A 1 87 ? -4.152 9.094 11.491 1.00 89.62 87 LEU A CA 1
ATOM 658 C C . LEU A 1 87 ? -3.913 7.606 11.765 1.00 89.62 87 LEU A C 1
ATOM 660 O O . LEU A 1 87 ? -4.821 6.911 12.200 1.00 89.62 87 LEU A O 1
ATOM 664 N N . VAL A 1 88 ? -2.667 7.135 11.622 1.00 90.25 88 VAL A N 1
ATOM 665 C CA . VAL A 1 88 ? -2.306 5.755 11.995 1.00 90.25 88 VAL A CA 1
ATOM 666 C C . VAL A 1 88 ? -2.596 5.480 13.467 1.00 90.25 88 VAL A C 1
ATOM 668 O O . VAL A 1 88 ? -3.125 4.425 13.792 1.00 90.25 88 VAL A O 1
ATOM 671 N N . ARG A 1 89 ? -2.247 6.402 14.375 1.00 89.50 89 ARG A N 1
ATOM 672 C CA . ARG A 1 89 ? -2.550 6.225 15.801 1.00 89.50 89 ARG A CA 1
ATOM 673 C C . ARG A 1 89 ? -4.060 6.135 16.028 1.00 89.50 89 ARG A C 1
ATOM 675 O O . ARG A 1 89 ? -4.491 5.177 16.648 1.00 89.50 89 ARG A O 1
ATOM 682 N N . GLN A 1 90 ? -4.827 7.070 15.467 1.00 89.62 90 GLN A N 1
ATOM 683 C CA . GLN A 1 90 ? -6.286 7.095 15.600 1.00 89.62 90 GLN A CA 1
ATOM 684 C C . GLN A 1 90 ? -6.936 5.806 15.087 1.00 89.62 90 GLN A C 1
ATOM 686 O O . GLN A 1 90 ? -7.801 5.262 15.758 1.00 89.62 90 GLN A O 1
ATOM 691 N N . PHE A 1 91 ? -6.478 5.284 13.948 1.00 88.94 91 PHE A N 1
ATOM 692 C CA . PHE A 1 91 ? -6.952 4.007 13.419 1.00 88.94 91 PHE A CA 1
ATOM 693 C C . PHE A 1 91 ? -6.641 2.839 14.352 1.00 88.94 91 PHE A C 1
ATOM 695 O O . PHE A 1 91 ? -7.516 2.035 14.640 1.00 88.94 91 PHE A O 1
ATOM 702 N N . ILE A 1 92 ? -5.416 2.750 14.874 1.00 88.81 92 ILE A N 1
ATOM 703 C CA . ILE A 1 92 ? -5.056 1.657 15.785 1.00 88.81 92 ILE A CA 1
ATOM 704 C C . ILE A 1 92 ? -5.827 1.736 17.108 1.00 88.81 92 ILE A C 1
ATOM 706 O O . ILE A 1 92 ? -6.209 0.690 17.624 1.00 88.81 92 ILE A O 1
ATOM 710 N N . ASP A 1 93 ? -6.056 2.939 17.633 1.00 87.12 93 ASP A N 1
ATOM 711 C CA . ASP A 1 93 ? -6.851 3.140 18.847 1.00 87.12 93 ASP A CA 1
ATOM 712 C C . ASP A 1 93 ? -8.325 2.750 18.586 1.00 87.12 93 ASP A C 1
ATOM 714 O O . ASP A 1 93 ? -8.910 1.978 19.340 1.00 87.12 93 ASP A O 1
ATOM 718 N N . HIS A 1 94 ? -8.879 3.145 17.432 1.00 82.94 94 HIS A N 1
ATOM 719 C CA . HIS A 1 94 ? -10.209 2.722 16.978 1.00 82.94 94 HIS A CA 1
ATOM 720 C C . HIS A 1 94 ? -10.330 1.194 16.798 1.00 82.94 94 HIS A C 1
ATOM 722 O O . HIS A 1 94 ? -11.386 0.607 17.025 1.00 82.94 94 HIS A O 1
ATOM 728 N N . LEU A 1 95 ? -9.254 0.502 16.412 1.00 80.31 95 LEU A N 1
ATOM 729 C CA . LEU A 1 95 ? -9.245 -0.962 16.362 1.00 80.31 95 LEU A CA 1
ATOM 730 C C . LEU A 1 95 ? -9.136 -1.613 17.744 1.00 80.31 95 LEU A C 1
ATOM 732 O O . LEU A 1 95 ? -9.705 -2.684 17.932 1.00 80.31 95 LEU A O 1
ATOM 736 N N . SER A 1 96 ? -8.397 -1.022 18.688 1.00 75.44 96 SER A N 1
ATOM 737 C CA . SER A 1 96 ? -8.231 -1.601 20.029 1.00 75.44 96 SER A CA 1
ATOM 738 C C . SER A 1 96 ? -9.472 -1.488 20.901 1.00 75.44 96 SER A C 1
ATOM 740 O O . SER A 1 96 ? -9.653 -2.322 21.784 1.00 75.44 96 SER A O 1
ATOM 742 N N . ASP A 1 97 ? -10.288 -0.464 20.664 1.00 69.06 97 ASP A N 1
ATOM 743 C CA . ASP A 1 97 ? -11.519 -0.244 21.420 1.00 69.06 97 ASP A CA 1
ATOM 744 C C . ASP A 1 97 ? -12.638 -1.199 20.962 1.00 69.06 97 ASP A C 1
ATOM 746 O O . ASP A 1 97 ? -13.430 -1.656 21.786 1.00 69.06 97 ASP A O 1
ATOM 750 N N . ASP A 1 98 ? -12.650 -1.566 19.675 1.00 63.69 98 ASP A N 1
ATOM 751 C CA . ASP A 1 98 ? -13.743 -2.332 19.061 1.00 63.69 98 ASP A CA 1
ATOM 752 C C . ASP A 1 98 ? -13.435 -3.821 18.857 1.00 63.69 98 ASP A C 1
ATOM 754 O O . ASP A 1 98 ? -14.328 -4.662 18.961 1.00 63.69 98 ASP A O 1
ATOM 758 N N . LEU A 1 99 ? -12.181 -4.185 18.574 1.00 59.41 99 LEU A N 1
ATOM 759 C CA . LEU A 1 99 ? -11.768 -5.581 18.574 1.00 59.41 99 LEU A CA 1
ATOM 760 C C . LEU A 1 99 ? -11.083 -5.887 19.903 1.00 59.41 99 LEU A C 1
ATOM 762 O O . LEU A 1 99 ? -10.109 -5.238 20.286 1.00 59.41 99 LEU A O 1
ATOM 766 N N . PHE A 1 100 ? -11.436 -7.025 20.503 1.00 55.44 100 PHE A N 1
ATOM 767 C CA . PHE A 1 100 ? -10.528 -7.796 21.363 1.00 55.44 100 PHE A CA 1
ATOM 768 C C . PHE A 1 100 ? -9.358 -8.350 20.513 1.00 55.44 100 PHE A C 1
ATOM 770 O O . PHE A 1 100 ? -9.044 -9.540 20.519 1.00 55.44 100 PHE A O 1
ATOM 777 N N . ALA A 1 101 ? -8.753 -7.496 19.682 1.00 55.81 101 ALA A N 1
ATOM 778 C CA . ALA A 1 101 ? -7.765 -7.852 18.697 1.00 55.81 101 ALA A CA 1
ATOM 779 C C . ALA A 1 101 ? -6.569 -8.416 19.442 1.00 55.81 101 ALA A C 1
ATOM 781 O O . ALA A 1 101 ? -5.989 -7.772 20.323 1.00 55.81 101 ALA A O 1
ATOM 782 N N . TYR A 1 102 ? -6.170 -9.624 19.048 1.00 63.78 102 TYR A N 1
ATOM 783 C CA . TYR A 1 102 ? -4.882 -10.171 19.425 1.00 63.78 102 TYR A CA 1
ATOM 784 C C . TYR A 1 102 ? -3.824 -9.081 19.232 1.00 63.78 102 TYR A C 1
ATOM 786 O O . TYR A 1 102 ? -3.633 -8.574 18.127 1.00 63.78 102 TYR A O 1
ATOM 794 N N . ASN A 1 103 ? -3.136 -8.726 20.320 1.00 73.00 103 ASN A N 1
ATOM 795 C CA . ASN A 1 103 ? -2.122 -7.666 20.398 1.00 73.00 103 ASN A CA 1
ATOM 796 C C . ASN A 1 103 ? -1.126 -7.704 19.211 1.00 73.00 103 ASN A C 1
ATOM 798 O O . ASN A 1 103 ? -0.618 -6.676 18.764 1.00 73.00 103 ASN A O 1
ATOM 802 N N . THR A 1 104 ? -0.891 -8.897 18.663 1.00 81.31 104 THR A N 1
ATOM 803 C CA . THR A 1 104 ? -0.107 -9.162 17.454 1.00 81.31 104 THR A CA 1
ATOM 804 C C . THR A 1 104 ? -0.634 -8.456 16.198 1.00 81.31 104 THR A C 1
ATOM 806 O O . THR A 1 104 ? 0.156 -7.794 15.529 1.00 81.31 104 THR A O 1
ATOM 809 N N . LEU A 1 105 ? -1.931 -8.529 15.878 1.00 81.06 105 LEU A N 1
ATOM 810 C CA . LEU A 1 105 ? -2.496 -7.904 14.670 1.00 81.06 105 LEU A CA 1
ATOM 811 C C . LEU A 1 105 ? -2.382 -6.379 14.733 1.00 81.06 105 LEU A C 1
ATOM 813 O O . LEU A 1 105 ? -1.883 -5.755 13.798 1.00 81.06 105 LEU A O 1
ATOM 817 N N . LEU A 1 106 ? -2.714 -5.782 15.882 1.00 83.44 106 LEU A N 1
ATOM 818 C CA . LEU A 1 106 ? -2.544 -4.341 16.103 1.00 83.44 106 LEU A CA 1
ATOM 819 C C . LEU A 1 106 ? -1.084 -3.905 15.922 1.00 83.44 106 LEU A C 1
ATOM 821 O O . LEU A 1 106 ? -0.808 -2.855 15.341 1.00 83.44 106 LEU A O 1
ATOM 825 N N . LYS A 1 107 ? -0.122 -4.713 16.390 1.00 87.12 107 LYS A N 1
ATOM 826 C CA . LYS A 1 107 ? 1.311 -4.456 16.177 1.00 87.12 107 LYS A CA 1
ATOM 827 C C . LYS A 1 107 ? 1.696 -4.547 14.702 1.00 87.12 107 LYS A C 1
ATOM 829 O O . LYS A 1 107 ? 2.437 -3.678 14.240 1.00 87.12 107 LYS A O 1
ATOM 834 N N . ILE A 1 108 ? 1.195 -5.547 13.975 1.00 88.56 108 ILE A N 1
ATOM 835 C CA . ILE A 1 108 ? 1.456 -5.729 12.541 1.00 88.56 108 ILE A CA 1
ATOM 836 C C . ILE A 1 108 ? 0.941 -4.522 11.755 1.00 88.56 108 ILE A C 1
ATOM 838 O O . ILE A 1 108 ? 1.727 -3.883 11.054 1.00 88.56 108 ILE A O 1
ATOM 842 N N . TYR A 1 109 ? -0.329 -4.145 11.918 1.00 88.31 109 TYR A N 1
ATOM 843 C CA . TYR A 1 109 ? -0.906 -3.003 11.201 1.00 88.31 109 TYR A CA 1
ATOM 844 C C . TYR A 1 109 ? -0.227 -1.692 11.568 1.00 88.31 109 TYR A C 1
ATOM 846 O O . TYR A 1 109 ? 0.132 -0.911 10.685 1.00 88.31 109 TYR A O 1
ATOM 854 N N . ARG A 1 110 ? 0.061 -1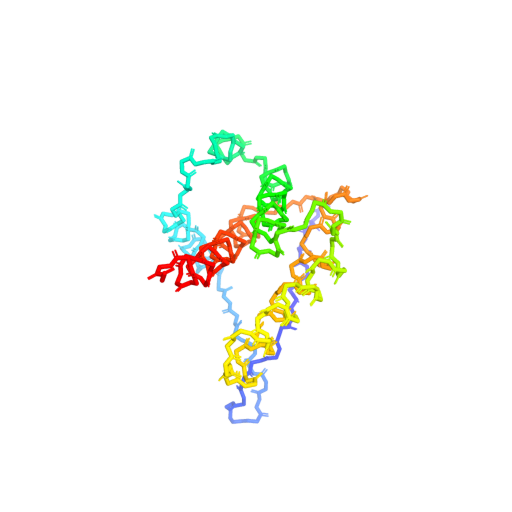.476 12.857 1.00 90.12 110 ARG A N 1
ATOM 855 C CA . ARG A 1 110 ? 0.823 -0.306 13.296 1.00 90.12 110 ARG A CA 1
ATOM 856 C C . ARG A 1 110 ? 2.177 -0.241 12.591 1.00 90.12 110 ARG A C 1
ATOM 858 O O . ARG A 1 110 ? 2.554 0.829 12.126 1.00 90.12 110 ARG A O 1
ATOM 865 N N . LEU A 1 111 ? 2.916 -1.345 12.500 1.00 91.25 111 LEU A N 1
ATOM 866 C CA . LEU A 1 111 ? 4.209 -1.369 11.813 1.00 91.25 111 LEU A CA 1
ATOM 867 C C . LEU A 1 111 ? 4.059 -1.122 10.310 1.00 91.25 111 LEU A C 1
ATOM 869 O O . LEU A 1 111 ? 4.736 -0.236 9.790 1.00 91.25 111 LEU A O 1
ATOM 873 N N . ARG A 1 112 ? 3.158 -1.836 9.625 1.00 91.75 112 ARG A N 1
ATOM 874 C CA . ARG A 1 112 ? 2.952 -1.692 8.173 1.00 91.75 112 ARG A CA 1
ATOM 875 C C . ARG A 1 112 ? 2.558 -0.261 7.804 1.00 91.75 112 ARG A C 1
ATOM 877 O O . ARG A 1 112 ? 3.209 0.341 6.953 1.00 91.75 112 ARG A O 1
ATOM 884 N N . LEU A 1 113 ? 1.589 0.328 8.505 1.00 91.81 113 LEU A N 1
ATOM 885 C CA . LEU A 1 113 ? 1.137 1.699 8.260 1.00 91.81 113 LEU A CA 1
ATOM 886 C C . LEU A 1 113 ? 2.221 2.731 8.586 1.00 91.81 113 LEU A C 1
ATOM 888 O O . LEU A 1 113 ? 2.478 3.638 7.795 1.00 91.81 113 LEU A O 1
ATOM 892 N N . ARG A 1 114 ? 2.919 2.596 9.722 1.00 90.88 114 ARG A N 1
ATOM 893 C CA . ARG A 1 114 ? 4.025 3.510 10.058 1.00 90.88 114 ARG A CA 1
ATOM 894 C C . ARG A 1 114 ? 5.120 3.469 8.998 1.00 90.88 114 ARG A C 1
ATOM 896 O O . ARG A 1 114 ? 5.613 4.534 8.621 1.00 90.88 114 ARG A O 1
ATOM 903 N N . THR A 1 115 ? 5.483 2.272 8.539 1.00 88.00 115 THR A N 1
ATOM 904 C CA . THR A 1 115 ? 6.470 2.056 7.477 1.00 88.00 115 THR A CA 1
ATOM 905 C C . THR A 1 115 ? 6.004 2.691 6.176 1.00 88.00 115 THR A C 1
ATOM 907 O O . THR A 1 115 ? 6.751 3.476 5.595 1.00 88.00 115 THR A O 1
ATOM 910 N N . PHE A 1 116 ? 4.757 2.445 5.774 1.00 90.19 116 PHE A N 1
ATOM 911 C CA . PHE A 1 116 ? 4.164 3.044 4.584 1.00 90.19 116 PHE A CA 1
ATOM 912 C C . PHE A 1 116 ? 4.248 4.575 4.616 1.00 90.19 116 PHE A C 1
ATOM 914 O O . PHE A 1 116 ? 4.832 5.195 3.729 1.00 90.19 116 PHE A O 1
ATOM 921 N N . PHE A 1 117 ? 3.771 5.212 5.685 1.00 86.44 117 PHE A N 1
ATOM 922 C CA . PHE A 1 117 ? 3.796 6.671 5.773 1.00 86.44 117 PHE A CA 1
ATOM 923 C C . PHE A 1 117 ? 5.206 7.251 5.836 1.00 86.44 117 PHE A C 1
ATOM 925 O O . PHE A 1 117 ? 5.479 8.281 5.220 1.00 86.44 117 PHE A O 1
ATOM 932 N N . LYS A 1 118 ? 6.107 6.614 6.590 1.00 83.81 118 LYS A N 1
ATOM 933 C CA . LYS A 1 118 ? 7.461 7.132 6.806 1.00 83.81 118 LYS A CA 1
ATOM 934 C C . LYS A 1 118 ? 8.366 6.945 5.592 1.00 83.81 118 LYS A C 1
ATOM 936 O O . LYS A 1 118 ? 9.167 7.835 5.324 1.00 83.81 118 LYS A O 1
ATOM 941 N N . PHE A 1 119 ? 8.263 5.813 4.901 1.00 80.25 119 PHE A N 1
ATOM 942 C CA . PHE A 1 119 ? 9.233 5.400 3.883 1.00 80.25 119 PHE A CA 1
ATOM 943 C C . PHE A 1 119 ? 8.666 5.340 2.466 1.00 80.25 119 PHE A C 1
ATOM 945 O O . PHE A 1 119 ? 9.442 5.333 1.520 1.00 80.25 119 PHE A O 1
ATOM 952 N N . VAL A 1 120 ? 7.342 5.352 2.309 1.00 80.12 120 VAL A N 1
ATOM 953 C CA . VAL A 1 120 ? 6.689 5.341 0.995 1.00 80.12 120 VAL A CA 1
ATOM 954 C C . VAL A 1 120 ? 6.031 6.694 0.757 1.00 80.12 120 VAL A C 1
ATOM 956 O O . VAL A 1 120 ? 6.550 7.523 0.018 1.00 80.12 120 VAL A O 1
ATOM 959 N N . ARG A 1 121 ? 4.953 7.016 1.472 1.00 79.75 121 ARG A N 1
ATOM 960 C CA . ARG A 1 121 ? 4.202 8.251 1.219 1.00 79.75 121 ARG A CA 1
ATOM 961 C C . ARG A 1 121 ? 5.059 9.507 1.399 1.00 79.75 121 ARG A C 1
ATOM 963 O O . ARG A 1 121 ? 5.127 10.324 0.487 1.00 79.75 121 ARG A O 1
ATOM 970 N N . ASN A 1 122 ? 5.714 9.695 2.549 1.00 80.62 122 ASN A N 1
ATOM 971 C CA . ASN A 1 122 ? 6.441 10.943 2.824 1.00 80.62 122 ASN A CA 1
ATOM 972 C C . ASN A 1 122 ? 7.620 11.192 1.871 1.00 80.62 122 ASN A C 1
ATOM 974 O O . ASN A 1 122 ? 7.732 12.312 1.367 1.00 80.62 122 ASN A O 1
ATOM 978 N N . PRO A 1 123 ? 8.490 10.207 1.580 1.00 80.00 123 PRO A N 1
ATOM 979 C CA . PRO A 1 123 ? 9.542 10.396 0.598 1.00 80.00 123 PRO A CA 1
ATOM 980 C C . PRO A 1 123 ? 8.971 10.772 -0.763 1.00 80.00 123 PRO A C 1
ATOM 982 O O . PRO A 1 123 ? 9.386 11.790 -1.309 1.00 80.00 123 PRO A O 1
ATOM 985 N N . HIS A 1 124 ? 7.974 10.038 -1.259 1.00 78.38 124 HIS A N 1
ATOM 986 C CA . HIS A 1 124 ? 7.386 10.323 -2.564 1.00 78.38 124 HIS A CA 1
ATOM 987 C C . HIS A 1 124 ? 6.650 11.669 -2.589 1.00 78.38 124 HIS A C 1
ATOM 989 O O . HIS A 1 124 ? 6.668 12.341 -3.613 1.00 78.38 124 HIS A O 1
ATOM 995 N N . ALA A 1 125 ? 6.057 12.124 -1.482 1.00 73.56 125 ALA A N 1
ATOM 996 C CA . ALA A 1 125 ? 5.397 13.428 -1.391 1.00 73.56 125 ALA A CA 1
ATOM 997 C C . ALA A 1 125 ? 6.377 14.617 -1.377 1.00 73.56 125 ALA A C 1
ATOM 999 O O . ALA A 1 125 ? 6.048 15.681 -1.896 1.00 73.56 125 ALA A O 1
ATOM 1000 N N . HIS A 1 126 ? 7.564 14.459 -0.783 1.00 75.06 126 HIS A N 1
ATOM 1001 C CA . HIS A 1 126 ? 8.473 15.580 -0.503 1.00 75.06 126 HIS A CA 1
ATOM 1002 C C . HIS A 1 126 ? 9.774 15.572 -1.313 1.00 75.06 126 HIS A C 1
ATOM 1004 O O . HIS A 1 126 ? 10.426 16.609 -1.416 1.00 75.06 126 HIS A O 1
ATOM 1010 N N . HIS A 1 127 ? 10.161 14.440 -1.898 1.00 72.12 127 HIS A N 1
ATOM 1011 C CA . HIS A 1 127 ? 11.426 14.291 -2.611 1.00 72.12 127 HIS A CA 1
ATOM 1012 C C . HIS A 1 127 ? 11.197 13.799 -4.042 1.00 72.12 127 HIS A C 1
ATOM 1014 O O . HIS A 1 127 ? 10.235 13.093 -4.339 1.00 72.12 127 HIS A O 1
ATOM 1020 N N . LYS A 1 128 ? 12.112 14.176 -4.941 1.00 66.50 128 LYS A N 1
ATOM 1021 C CA . LYS A 1 128 ? 12.166 13.665 -6.314 1.00 66.50 128 LYS A CA 1
ATOM 1022 C C . LYS A 1 128 ? 13.239 12.586 -6.379 1.00 66.50 128 LYS A C 1
ATOM 1024 O O . LYS A 1 128 ? 14.423 12.905 -6.319 1.00 66.50 128 LYS A O 1
ATOM 1029 N N . PHE A 1 129 ? 12.836 11.330 -6.496 1.00 71.75 129 PHE A N 1
ATOM 1030 C CA . PHE A 1 129 ? 13.747 10.223 -6.769 1.00 71.75 129 PHE A CA 1
ATOM 1031 C C . PHE A 1 129 ? 13.161 9.334 -7.862 1.00 71.75 129 PHE A C 1
ATOM 1033 O O . PHE A 1 129 ? 11.945 9.194 -7.975 1.00 71.75 129 PHE A O 1
ATOM 1040 N N . SER A 1 130 ? 14.046 8.781 -8.690 1.00 75.25 130 SER A N 1
ATOM 1041 C CA . SER A 1 130 ? 13.667 7.840 -9.741 1.00 75.25 130 SER A CA 1
ATOM 1042 C C . SER A 1 130 ? 13.311 6.501 -9.108 1.00 75.25 130 SER A C 1
ATOM 1044 O O . SER A 1 130 ? 14.071 5.966 -8.298 1.00 75.25 130 SER A O 1
ATOM 1046 N N . VAL A 1 131 ? 12.144 5.979 -9.463 1.00 83.62 131 VAL A N 1
ATOM 1047 C CA . VAL A 1 131 ? 11.619 4.716 -8.950 1.00 83.62 131 VAL A CA 1
ATOM 1048 C C . VAL A 1 131 ? 11.706 3.711 -10.084 1.00 83.62 131 VAL A C 1
ATOM 1050 O O . VAL A 1 131 ? 11.134 3.923 -11.150 1.00 83.62 131 VAL A O 1
ATOM 1053 N N . THR A 1 132 ? 12.436 2.620 -9.871 1.00 86.19 132 THR A N 1
ATOM 1054 C CA . THR A 1 132 ? 12.473 1.524 -10.843 1.00 86.19 132 THR A CA 1
ATOM 1055 C C . THR A 1 132 ? 11.104 0.853 -10.917 1.00 86.19 132 THR A C 1
ATOM 1057 O O . THR A 1 132 ? 10.368 0.821 -9.931 1.00 86.19 132 THR A O 1
ATOM 1060 N N . ARG A 1 133 ? 10.773 0.246 -12.061 1.00 87.56 133 ARG A N 1
ATOM 1061 C CA . ARG A 1 133 ? 9.519 -0.502 -12.248 1.00 87.56 133 ARG A CA 1
ATOM 1062 C C . ARG A 1 133 ? 9.261 -1.533 -11.146 1.00 87.56 133 ARG A C 1
ATOM 1064 O O . ARG A 1 133 ? 8.150 -1.614 -10.633 1.00 87.56 133 ARG A O 1
ATOM 1071 N N . SER A 1 134 ? 10.285 -2.292 -10.758 1.00 87.12 134 SER A N 1
ATOM 1072 C CA . SER A 1 134 ? 10.180 -3.307 -9.704 1.00 87.12 134 SER A CA 1
ATOM 1073 C C . SER A 1 134 ? 9.823 -2.699 -8.346 1.00 87.12 134 SER A C 1
ATOM 1075 O O . SER A 1 134 ? 8.895 -3.169 -7.691 1.00 87.12 134 SER A O 1
ATOM 1077 N N . HIS A 1 135 ? 10.501 -1.619 -7.944 1.00 86.62 135 HIS A N 1
ATOM 1078 C CA . HIS A 1 135 ? 10.183 -0.905 -6.706 1.00 86.62 135 HIS A CA 1
ATOM 1079 C C . HIS A 1 135 ? 8.798 -0.258 -6.771 1.00 86.62 135 HIS A C 1
ATOM 1081 O O . HIS A 1 135 ? 8.035 -0.356 -5.815 1.00 86.62 135 HIS A O 1
ATOM 1087 N N . GLY A 1 136 ? 8.460 0.351 -7.909 1.00 89.88 136 GLY A N 1
ATOM 1088 C CA . GLY A 1 136 ? 7.166 0.970 -8.168 1.00 89.88 136 GLY A CA 1
ATOM 1089 C C . GLY A 1 136 ? 6.019 0.004 -7.909 1.00 89.88 136 GLY A C 1
ATOM 1090 O O . GLY A 1 136 ? 5.171 0.241 -7.050 1.00 89.88 136 GLY A O 1
ATOM 1091 N N . LEU A 1 137 ? 6.051 -1.128 -8.609 1.00 90.94 137 LEU A N 1
ATOM 1092 C CA . LEU A 1 137 ? 5.036 -2.170 -8.502 1.00 90.94 137 LEU A CA 1
ATOM 1093 C C . LEU A 1 137 ? 4.973 -2.784 -7.100 1.00 90.94 137 LEU A C 1
ATOM 1095 O O . LEU A 1 137 ? 3.876 -2.988 -6.592 1.00 90.94 137 LEU A O 1
ATOM 1099 N N . ALA A 1 138 ? 6.111 -3.036 -6.445 1.00 89.94 138 ALA A N 1
ATOM 1100 C CA . ALA A 1 138 ? 6.128 -3.601 -5.093 1.00 89.94 138 ALA A CA 1
ATOM 1101 C C . ALA A 1 138 ? 5.474 -2.671 -4.061 1.00 89.94 138 ALA A C 1
ATOM 1103 O O . ALA A 1 138 ? 4.699 -3.119 -3.213 1.00 89.94 138 ALA A O 1
ATOM 1104 N N . LEU A 1 139 ? 5.759 -1.370 -4.145 1.00 91.19 139 LEU A N 1
ATOM 1105 C CA . LEU A 1 139 ? 5.189 -0.367 -3.249 1.00 91.19 139 LEU A CA 1
ATOM 1106 C C . LEU A 1 139 ? 3.693 -0.167 -3.499 1.00 91.19 139 LEU A C 1
ATOM 1108 O O . LEU A 1 139 ? 2.927 -0.106 -2.539 1.00 91.19 139 LEU A O 1
ATOM 1112 N N . ILE A 1 140 ? 3.280 -0.120 -4.768 1.00 92.56 140 ILE A N 1
ATOM 1113 C CA . ILE A 1 140 ? 1.870 -0.014 -5.163 1.00 92.56 140 ILE A CA 1
ATOM 1114 C C . ILE A 1 140 ? 1.095 -1.241 -4.691 1.00 92.56 140 ILE A C 1
ATOM 1116 O O . ILE A 1 140 ? 0.102 -1.084 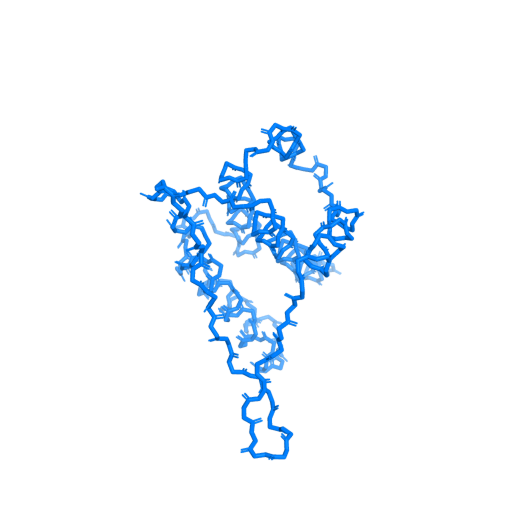-3.990 1.00 92.56 140 ILE A O 1
ATOM 1120 N N . ALA A 1 141 ? 1.579 -2.451 -4.981 1.00 92.25 141 ALA A N 1
ATOM 1121 C CA . ALA A 1 141 ? 0.942 -3.692 -4.549 1.00 92.25 141 ALA A CA 1
ATOM 1122 C C . ALA A 1 141 ? 0.761 -3.731 -3.026 1.00 92.25 141 ALA A C 1
ATOM 1124 O O . ALA A 1 141 ? -0.335 -3.968 -2.530 1.00 92.25 141 ALA A O 1
ATOM 1125 N N . SER A 1 142 ? 1.826 -3.433 -2.274 1.00 91.25 142 SER A N 1
ATOM 1126 C CA . SER A 1 142 ? 1.788 -3.393 -0.808 1.00 91.25 142 SER A CA 1
ATOM 1127 C C . SER A 1 142 ? 0.756 -2.394 -0.273 1.00 91.25 142 SER A C 1
ATOM 1129 O O . SER A 1 142 ? 0.061 -2.677 0.703 1.00 91.25 142 SER A O 1
ATOM 1131 N N . ALA A 1 143 ? 0.630 -1.237 -0.924 1.00 92.62 143 ALA A N 1
ATOM 1132 C CA . ALA A 1 143 ? -0.330 -0.210 -0.551 1.00 92.62 143 ALA A CA 1
ATOM 1133 C C . ALA A 1 143 ? -1.776 -0.600 -0.900 1.00 92.62 143 ALA A C 1
ATOM 1135 O O . ALA A 1 143 ? -2.665 -0.377 -0.086 1.00 92.62 143 ALA A O 1
ATOM 1136 N N . LEU A 1 144 ? -2.007 -1.245 -2.046 1.00 92.94 144 LEU A N 1
ATOM 1137 C CA . LEU A 1 144 ? -3.319 -1.787 -2.419 1.00 92.94 144 LEU A CA 1
ATOM 1138 C C . LEU A 1 144 ? -3.777 -2.876 -1.442 1.00 92.94 144 LEU A C 1
ATOM 1140 O O . LEU A 1 144 ? -4.912 -2.831 -0.976 1.00 92.94 144 LEU A O 1
ATOM 1144 N N . TYR A 1 145 ? -2.877 -3.779 -1.037 1.00 91.69 145 TYR A N 1
ATOM 1145 C CA . TYR A 1 145 ? -3.162 -4.745 0.030 1.00 91.69 145 TYR A CA 1
ATOM 1146 C C . TYR A 1 145 ? -3.536 -4.058 1.348 1.00 91.69 145 TYR A C 1
ATOM 1148 O O . TYR A 1 145 ? -4.438 -4.512 2.038 1.00 91.69 145 TYR A O 1
ATOM 1156 N N . LEU A 1 146 ? -2.875 -2.950 1.704 1.00 91.88 146 LEU A N 1
ATOM 1157 C CA . LEU A 1 146 ? -3.254 -2.190 2.897 1.00 91.88 146 LEU A CA 1
ATOM 1158 C C . LEU A 1 146 ? -4.651 -1.576 2.776 1.00 91.88 146 LEU A C 1
ATOM 1160 O O . LEU A 1 146 ? -5.374 -1.572 3.764 1.00 91.88 146 LEU A O 1
ATOM 1164 N N . ILE A 1 147 ? -5.031 -1.063 1.603 1.00 92.38 147 ILE A N 1
ATOM 1165 C CA . ILE A 1 147 ? -6.381 -0.528 1.372 1.00 92.38 147 ILE A CA 1
ATOM 1166 C C . ILE A 1 147 ? -7.421 -1.634 1.544 1.00 92.38 147 ILE A C 1
ATOM 1168 O O . ILE A 1 147 ? -8.404 -1.415 2.246 1.00 92.38 147 ILE A O 1
ATOM 1172 N N . ALA A 1 148 ? -7.192 -2.804 0.941 1.00 91.00 148 ALA A N 1
ATOM 1173 C CA . ALA A 1 148 ? -8.079 -3.956 1.078 1.00 91.00 148 ALA A CA 1
ATOM 1174 C C . ALA A 1 148 ? -8.241 -4.364 2.551 1.00 91.00 148 ALA A C 1
ATOM 1176 O O . ALA A 1 148 ? -9.368 -4.404 3.035 1.00 91.00 148 ALA A O 1
ATOM 1177 N N . ASP A 1 149 ? -7.130 -4.528 3.283 1.00 89.62 149 ASP A N 1
ATOM 1178 C CA . ASP A 1 149 ? -7.153 -4.857 4.714 1.00 89.62 149 ASP A CA 1
ATOM 1179 C C . ASP A 1 149 ? -7.948 -3.811 5.528 1.00 89.62 149 ASP A C 1
ATOM 1181 O O . ASP A 1 149 ? -8.730 -4.158 6.407 1.00 89.62 149 ASP A O 1
ATOM 1185 N N . ILE A 1 150 ? -7.753 -2.511 5.262 1.00 90.12 150 ILE A N 1
ATOM 1186 C CA . ILE A 1 150 ? -8.465 -1.437 5.978 1.00 90.12 150 ILE A CA 1
ATOM 1187 C C . ILE A 1 150 ? -9.970 -1.506 5.703 1.00 90.12 150 ILE A C 1
ATOM 1189 O O . ILE A 1 150 ? -10.757 -1.357 6.639 1.00 90.12 150 ILE A O 1
ATOM 1193 N N . LYS A 1 151 ? -10.366 -1.706 4.440 1.00 89.56 151 LYS A N 1
ATOM 1194 C CA . LYS A 1 151 ? -11.775 -1.795 4.041 1.00 89.56 151 LYS A CA 1
ATOM 1195 C C . LYS A 1 151 ? -12.446 -3.015 4.664 1.00 89.56 151 LYS A C 1
ATOM 1197 O O . LYS A 1 151 ? -13.465 -2.843 5.316 1.00 89.56 151 LYS A O 1
ATOM 1202 N N . GLU A 1 152 ? -11.834 -4.195 4.569 1.00 87.94 152 GLU A N 1
ATOM 1203 C CA . GLU A 1 152 ? -12.359 -5.439 5.152 1.00 87.94 152 GLU A CA 1
ATOM 1204 C C . GLU A 1 152 ? -12.594 -5.297 6.664 1.00 87.94 152 GLU A C 1
ATOM 1206 O O . GLU A 1 152 ? -13.701 -5.519 7.150 1.00 87.94 152 GLU A O 1
ATOM 1211 N N . ILE A 1 153 ? -11.598 -4.791 7.400 1.00 84.44 153 ILE A N 1
ATOM 1212 C CA . ILE A 1 153 ? -11.711 -4.563 8.850 1.00 84.44 153 ILE A CA 1
ATOM 1213 C C . ILE A 1 153 ? -12.807 -3.537 9.190 1.00 84.44 153 ILE A C 1
ATOM 1215 O O . ILE A 1 153 ? -13.393 -3.588 10.272 1.00 84.44 153 ILE A O 1
ATOM 1219 N N . SER A 1 154 ? -13.070 -2.578 8.301 1.00 80.50 154 SER A N 1
ATOM 1220 C CA . SER A 1 154 ? -14.096 -1.549 8.509 1.00 80.50 154 SER A CA 1
ATOM 1221 C C . SER A 1 154 ? -15.499 -2.051 8.152 1.00 80.50 154 SER A C 1
ATOM 1223 O O . SER A 1 154 ? -16.461 -1.707 8.834 1.00 80.50 154 SER A O 1
ATOM 1225 N N . GLU A 1 155 ? -15.630 -2.888 7.122 1.00 79.06 155 GLU A N 1
ATOM 1226 C CA . GLU A 1 155 ? -16.896 -3.490 6.688 1.00 79.06 155 GLU A CA 1
ATOM 1227 C C . GLU A 1 155 ? -17.392 -4.558 7.668 1.00 79.06 155 GLU A C 1
ATOM 1229 O O . GLU A 1 155 ? -18.581 -4.572 7.990 1.00 79.06 155 GLU A O 1
ATOM 1234 N N . GLU A 1 156 ? -16.496 -5.377 8.233 1.00 66.19 156 GLU A N 1
ATOM 1235 C CA . GLU A 1 156 ? -16.834 -6.320 9.313 1.00 66.19 156 GLU A CA 1
ATOM 1236 C C . GLU A 1 156 ? -17.492 -5.621 10.518 1.00 66.19 156 GLU A C 1
ATOM 1238 O O . GLU A 1 156 ? -18.290 -6.227 11.234 1.00 66.19 156 GLU A O 1
ATOM 1243 N N . LYS A 1 157 ? -17.212 -4.327 10.723 1.00 61.75 157 LYS A N 1
ATOM 1244 C CA . LYS A 1 157 ? -17.832 -3.508 11.773 1.00 61.75 157 LYS A CA 1
ATOM 1245 C C . LYS A 1 157 ? -19.193 -2.918 11.384 1.00 61.75 157 LYS A C 1
ATOM 1247 O O . LYS A 1 157 ? -20.002 -2.663 12.269 1.00 61.75 157 LYS A O 1
ATOM 1252 N N . GLY A 1 158 ? -19.458 -2.682 10.097 1.00 52.22 158 GLY A N 1
ATOM 1253 C CA . GLY A 1 158 ? -20.699 -2.059 9.609 1.00 52.22 158 GLY A CA 1
ATOM 1254 C C . GLY A 1 158 ? -21.897 -3.011 9.481 1.00 52.22 158 GLY A C 1
ATOM 1255 O O . GLY A 1 158 ? -22.984 -2.575 9.108 1.00 52.22 158 GLY A O 1
ATOM 1256 N N . GLY A 1 159 ? -21.700 -4.305 9.756 1.00 37.81 159 GLY A N 1
ATOM 1257 C CA . GLY A 1 159 ? -22.678 -5.380 9.558 1.00 37.81 159 GLY A CA 1
ATOM 1258 C C . GLY A 1 159 ? -23.543 -5.764 10.768 1.00 37.81 159 GLY A C 1
ATOM 1259 O O . GLY A 1 159 ? -23.954 -6.924 10.838 1.00 37.81 159 GLY A O 1
ATOM 1260 N N . VAL A 1 160 ? -23.822 -4.848 11.708 1.00 34.59 160 VAL A N 1
ATOM 1261 C CA . VAL A 1 160 ? -24.745 -5.074 12.848 1.00 34.59 160 VAL A CA 1
ATOM 1262 C C . VAL A 1 160 ? -25.821 -3.999 12.921 1.00 34.59 160 VAL A C 1
ATOM 1264 O O . VAL A 1 160 ? -25.461 -2.803 12.930 1.00 34.59 160 VAL A O 1
#

Secondary structure (DSSP, 8-state):
----PPP-PPP---STTS----PPPHHHHHHHHHHHHHH-PPPTT-HHHHHHHHTT-HHHHHHHHHHHHHHHHHHHHT-SS--HHHHHHHHHHHHHHH----HHHHHHHHHHHHHIIIIIIHHHHH------HHHHHHHHHHHHHHHHHHHHHHHHHH--

Sequence (160 aa):
MGFGADPYPYPAFEHDGVDSSVTITEAGWHLVTQQLASAVDLPDDLPDLRKLLDYELYDSAIREVGIAVESALREAVGTGDGYGQKLVRQFIDHLSDDLFAYNTLLKIYRLRLRTFFKFVRNPHAHHKFSVTRSHGLALIASALYLIADIKEISEEKGGV

pLDDT: mean 78.8, std 16.34, range [34.59, 92.94]